Protein AF-A0A9E3AU59-F1 (afdb_monomer)

Foldseek 3Di:
DDDDDDDDPPPVVVVVVVVVVVVVVVVVVVVVVVVVVVVVVVVVCVVDPPQDPPPQPLVPPDDDVQKDFPDWDDDDQWIWTWIQHPVGIKIWIAGNSRGHTPDIDD

Structure (mmCIF, N/CA/C/O backbone):
data_AF-A0A9E3AU59-F1
#
_entry.id   AF-A0A9E3AU59-F1
#
loop_
_atom_site.group_PDB
_atom_site.id
_atom_site.type_symbol
_atom_site.label_atom_id
_atom_site.label_alt_id
_atom_site.label_comp_id
_atom_site.label_asym_id
_atom_site.label_entity_id
_atom_site.label_seq_id
_atom_site.pdbx_PDB_ins_code
_atom_site.Cartn_x
_atom_site.Cartn_y
_atom_site.Cartn_z
_atom_site.occupancy
_atom_site.B_iso_or_equiv
_atom_site.auth_seq_id
_atom_site.auth_comp_id
_atom_site.auth_asym_id
_atom_site.auth_atom_id
_atom_site.pdbx_PDB_model_num
ATOM 1 N N . MET A 1 1 ? 38.840 -7.695 -72.422 1.00 54.94 1 MET A N 1
ATOM 2 C CA . MET A 1 1 ? 39.593 -7.199 -71.252 1.00 54.94 1 MET A CA 1
ATOM 3 C C . MET A 1 1 ? 39.350 -5.701 -71.174 1.00 54.94 1 MET A C 1
ATOM 5 O O . MET A 1 1 ? 39.719 -5.024 -72.117 1.00 54.94 1 MET A O 1
ATOM 9 N N . SER A 1 2 ? 38.659 -5.133 -70.191 1.00 54.75 2 SER A N 1
ATOM 10 C CA . SER A 1 2 ? 38.480 -5.582 -68.810 1.00 54.75 2 SER A CA 1
ATOM 11 C C . SER A 1 2 ? 37.208 -4.965 -68.223 1.00 54.75 2 SER A C 1
ATOM 13 O O . SER A 1 2 ? 36.832 -3.854 -68.592 1.00 54.75 2 SER A O 1
ATOM 15 N N . ASP A 1 3 ? 36.567 -5.724 -67.341 1.00 53.88 3 ASP A N 1
ATOM 16 C CA . ASP A 1 3 ? 35.317 -5.441 -66.645 1.00 53.88 3 ASP A CA 1
ATOM 17 C C . ASP A 1 3 ? 35.226 -4.042 -66.025 1.00 53.88 3 ASP A C 1
ATOM 19 O O . ASP A 1 3 ? 36.067 -3.620 -65.231 1.00 53.88 3 ASP A O 1
ATOM 23 N N . MET A 1 4 ? 34.131 -3.354 -66.343 1.00 56.19 4 MET A N 1
ATOM 24 C CA . MET A 1 4 ? 33.667 -2.182 -65.616 1.00 56.19 4 MET A CA 1
ATOM 25 C C . MET A 1 4 ? 32.753 -2.695 -64.502 1.00 56.19 4 MET A C 1
ATOM 27 O O . MET A 1 4 ? 31.646 -3.151 -64.773 1.00 56.19 4 MET A O 1
ATOM 31 N N . SER A 1 5 ? 33.248 -2.680 -63.264 1.00 59.38 5 SER A N 1
ATOM 32 C CA . SER A 1 5 ? 32.496 -3.063 -62.066 1.00 59.38 5 SER A CA 1
ATOM 33 C C . SER A 1 5 ? 31.879 -1.807 -61.439 1.00 59.38 5 SER A C 1
ATOM 35 O O . SER A 1 5 ? 32.605 -1.021 -60.827 1.00 59.38 5 SER A O 1
ATOM 37 N N . PRO A 1 6 ? 30.572 -1.539 -61.617 1.00 61.62 6 PRO A N 1
ATOM 38 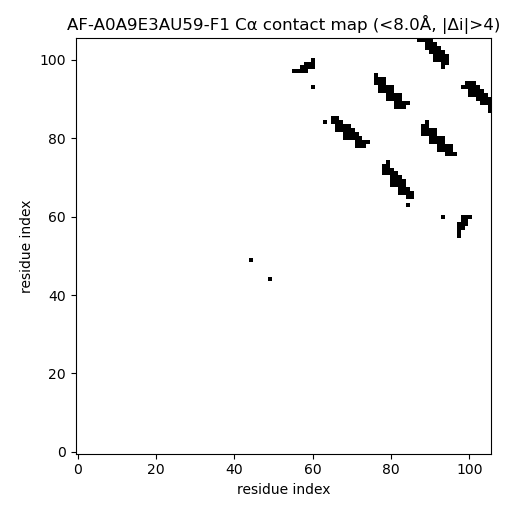C CA . PRO A 1 6 ? 29.889 -0.509 -60.859 1.00 61.62 6 PRO A CA 1
ATOM 39 C C . PRO A 1 6 ? 29.403 -1.087 -59.523 1.00 61.62 6 PRO A C 1
ATOM 41 O O . PRO A 1 6 ? 29.058 -2.260 -59.426 1.00 61.62 6 PRO A O 1
ATOM 44 N N . ALA A 1 7 ? 29.259 -0.204 -58.537 1.00 55.91 7 ALA A N 1
ATOM 45 C CA . ALA A 1 7 ? 28.531 -0.403 -57.282 1.00 55.91 7 ALA A CA 1
ATOM 46 C C . ALA A 1 7 ? 29.323 -0.983 -56.100 1.00 55.91 7 ALA A C 1
ATOM 48 O O . ALA A 1 7 ? 29.181 -2.150 -55.748 1.00 55.91 7 ALA A O 1
ATOM 49 N N . GLN A 1 8 ? 30.011 -0.101 -55.366 1.00 56.41 8 GLN A N 1
ATOM 50 C CA . GLN A 1 8 ? 30.211 -0.303 -53.922 1.00 56.41 8 GLN A CA 1
ATOM 51 C C . GLN A 1 8 ? 30.098 0.967 -53.048 1.00 56.41 8 GLN A C 1
ATOM 53 O O . GLN A 1 8 ? 29.850 0.831 -51.852 1.00 56.41 8 GLN A O 1
ATOM 58 N N . ASP A 1 9 ? 30.106 2.185 -53.607 1.00 56.12 9 ASP A N 1
ATOM 59 C CA . ASP A 1 9 ? 30.125 3.418 -52.788 1.00 56.12 9 ASP A CA 1
ATOM 60 C C . ASP A 1 9 ? 28.774 3.841 -52.169 1.00 56.12 9 ASP A C 1
ATOM 62 O O . ASP A 1 9 ? 28.739 4.504 -51.136 1.00 56.12 9 ASP A O 1
ATOM 66 N N . GLY A 1 10 ? 27.632 3.443 -52.744 1.00 57.28 10 GLY A N 1
ATOM 67 C CA . GLY A 1 10 ? 26.302 3.850 -52.246 1.00 57.28 10 GLY A CA 1
ATOM 68 C C . GLY A 1 10 ? 25.710 2.959 -51.143 1.00 57.28 10 GLY A C 1
ATOM 69 O O . GLY A 1 10 ? 24.773 3.355 -50.446 1.00 57.28 10 GLY A O 1
ATOM 70 N N . ALA A 1 11 ? 26.234 1.742 -50.974 1.00 60.25 11 ALA A N 1
ATOM 71 C CA . ALA A 1 11 ? 25.635 0.731 -50.100 1.00 60.25 11 ALA A CA 1
ATOM 72 C C . ALA A 1 11 ? 26.043 0.897 -48.628 1.00 60.25 11 ALA A C 1
ATOM 74 O O . ALA A 1 11 ? 25.234 0.650 -47.734 1.00 60.25 11 ALA A O 1
ATOM 75 N N . SER A 1 12 ? 27.276 1.326 -48.362 1.00 62.50 12 SER A 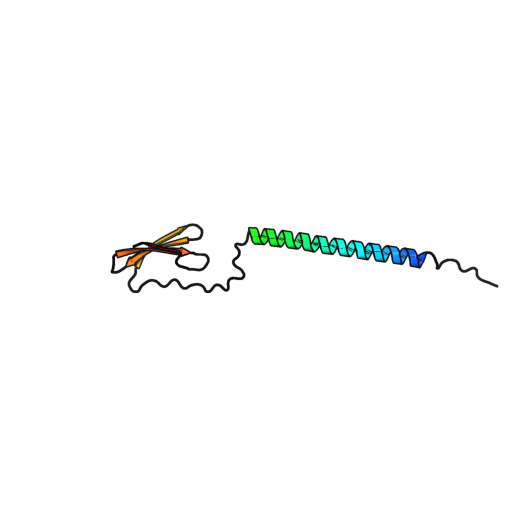N 1
ATOM 76 C CA . SER A 1 12 ? 27.815 1.529 -47.011 1.00 62.50 12 SER A CA 1
ATOM 77 C C . SER A 1 12 ? 27.181 2.743 -46.322 1.00 62.50 12 SER A C 1
ATOM 79 O O . SER A 1 12 ? 26.715 2.621 -45.189 1.00 62.50 12 SER A O 1
ATOM 81 N N . GLY A 1 13 ? 27.052 3.874 -47.025 1.00 71.38 13 GLY A N 1
ATOM 82 C CA . GLY A 1 13 ? 26.421 5.091 -46.498 1.00 71.38 13 GLY A CA 1
ATOM 83 C C . GLY A 1 13 ? 24.936 4.913 -46.159 1.00 71.38 13 GLY A C 1
ATOM 84 O O . GLY A 1 13 ? 24.491 5.310 -45.082 1.00 71.38 13 GLY A O 1
ATOM 85 N N . GLN A 1 14 ? 24.164 4.239 -47.021 1.00 75.50 14 GLN A N 1
ATOM 86 C CA . GLN A 1 14 ? 22.748 3.956 -46.745 1.00 75.50 14 GLN A CA 1
ATOM 87 C C . GLN A 1 14 ? 22.553 2.959 -45.597 1.00 75.50 14 GLN A C 1
ATOM 89 O O . GLN A 1 14 ? 21.606 3.092 -44.820 1.00 75.50 14 GLN A O 1
ATOM 94 N N . ARG A 1 15 ? 23.438 1.961 -45.468 1.00 73.75 15 ARG A N 1
ATOM 95 C CA . ARG A 1 15 ? 23.415 1.012 -44.344 1.00 73.75 15 ARG A CA 1
ATOM 96 C C . ARG A 1 15 ? 23.769 1.700 -43.030 1.00 73.75 15 ARG A C 1
ATOM 98 O O . ARG A 1 15 ? 23.107 1.435 -42.031 1.00 73.75 15 ARG 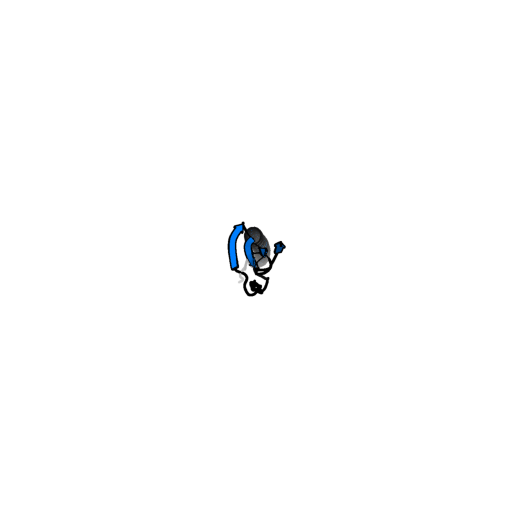A O 1
ATOM 105 N N . LEU A 1 16 ? 24.738 2.616 -43.043 1.00 81.31 16 LEU A N 1
ATOM 106 C CA . LEU A 1 16 ? 25.118 3.394 -41.866 1.00 81.31 16 LEU A CA 1
ATOM 107 C C . LEU A 1 16 ? 23.986 4.329 -41.422 1.00 81.31 16 LEU A C 1
ATOM 109 O O . LEU A 1 16 ? 23.624 4.334 -40.249 1.00 81.31 16 LEU A O 1
ATOM 113 N N . LEU A 1 17 ? 23.354 5.044 -42.359 1.00 86.31 17 LEU A N 1
ATOM 114 C CA . LEU A 1 17 ? 22.217 5.910 -42.045 1.00 86.31 17 LEU A CA 1
ATOM 115 C C . LEU A 1 17 ? 21.028 5.110 -41.491 1.00 86.31 17 LEU A C 1
ATOM 117 O O . LEU A 1 17 ? 20.437 5.496 -40.485 1.00 86.31 17 LEU A O 1
ATOM 121 N N . LYS A 1 18 ? 20.712 3.954 -42.091 1.00 85.94 18 LYS A N 1
ATOM 122 C CA . LYS A 1 18 ? 19.679 3.044 -41.569 1.00 85.94 18 LYS A CA 1
ATOM 123 C C . LYS A 1 18 ? 20.014 2.533 -40.168 1.00 85.94 18 LYS A C 1
ATOM 125 O O . LYS A 1 18 ? 19.124 2.502 -39.326 1.00 85.94 18 LYS A O 1
ATOM 130 N N . ALA A 1 19 ? 21.269 2.172 -39.899 1.00 89.31 19 ALA A N 1
ATOM 131 C CA . ALA A 1 19 ? 21.698 1.720 -38.576 1.00 89.31 19 ALA A CA 1
ATOM 132 C C . ALA A 1 19 ? 21.507 2.809 -37.509 1.00 89.31 19 ALA A C 1
ATOM 134 O O . ALA A 1 19 ? 20.990 2.525 -36.430 1.00 89.31 19 ALA A O 1
ATOM 135 N N . VAL A 1 20 ? 21.838 4.063 -37.834 1.00 92.88 20 VAL A N 1
ATOM 136 C CA . VAL A 1 20 ? 21.617 5.213 -36.942 1.00 92.88 20 VAL A CA 1
ATOM 137 C C . VAL A 1 20 ? 20.127 5.425 -36.670 1.00 92.88 20 VAL A C 1
ATOM 139 O O . VAL A 1 20 ? 19.738 5.592 -35.518 1.00 92.88 20 VAL A O 1
ATOM 142 N N . VAL A 1 21 ? 19.277 5.367 -37.700 1.00 94.00 21 VAL A N 1
ATOM 143 C CA . VAL A 1 21 ? 17.821 5.538 -37.543 1.00 94.00 21 VAL A CA 1
ATOM 144 C C . VAL A 1 21 ? 17.210 4.414 -36.708 1.00 94.00 21 VAL A C 1
ATOM 146 O O . VAL A 1 21 ? 16.378 4.682 -35.845 1.00 94.00 21 VAL A O 1
ATOM 149 N N . ILE A 1 22 ? 17.642 3.168 -36.916 1.00 94.50 22 ILE A N 1
ATOM 150 C CA . ILE A 1 22 ? 17.199 2.024 -36.109 1.00 94.50 22 ILE A CA 1
ATOM 151 C C . ILE A 1 22 ? 17.628 2.208 -34.650 1.00 94.50 22 ILE A C 1
ATOM 153 O O . ILE A 1 22 ? 16.810 2.014 -33.754 1.00 94.50 22 ILE A O 1
ATOM 157 N N . GLY A 1 23 ? 18.872 2.631 -34.404 1.00 95.06 23 GLY A N 1
ATOM 158 C CA . GLY A 1 23 ? 19.365 2.916 -33.056 1.00 95.06 23 GLY A CA 1
ATOM 159 C C . GLY A 1 23 ? 18.581 4.036 -32.366 1.00 95.06 23 GLY A C 1
ATOM 160 O O . GLY A 1 23 ? 18.153 3.878 -31.224 1.00 95.06 23 GLY A O 1
ATOM 161 N N . LEU A 1 24 ? 18.326 5.138 -33.076 1.00 95.50 24 LEU A N 1
ATOM 162 C CA . LEU A 1 24 ? 17.544 6.264 -32.564 1.00 95.50 24 LEU A CA 1
ATOM 163 C C . LEU A 1 24 ? 16.095 5.855 -32.269 1.00 95.50 24 LEU A C 1
ATOM 165 O O . LEU A 1 24 ? 15.568 6.169 -31.203 1.00 95.50 24 LEU A O 1
ATOM 169 N N . GLY A 1 25 ? 15.467 5.113 -33.183 1.00 96.19 25 GLY A N 1
ATOM 170 C CA . GLY A 1 25 ? 14.117 4.588 -33.004 1.00 96.19 25 GLY A CA 1
ATOM 171 C C . GLY A 1 25 ? 14.020 3.645 -31.807 1.00 96.19 25 GLY A C 1
ATOM 172 O O . GLY A 1 25 ? 13.118 3.792 -30.985 1.00 96.19 25 GLY A O 1
ATOM 173 N N . ALA A 1 26 ? 14.981 2.731 -31.652 1.00 96.88 26 ALA A N 1
ATOM 174 C CA . ALA A 1 26 ? 15.040 1.833 -30.504 1.00 96.88 26 ALA A CA 1
ATOM 175 C C . ALA A 1 26 ? 15.148 2.608 -29.180 1.00 96.88 26 ALA A C 1
ATOM 177 O O . ALA A 1 26 ? 14.424 2.302 -28.234 1.00 96.88 26 ALA A O 1
ATOM 178 N N . LEU A 1 27 ? 15.984 3.651 -29.123 1.00 96.12 27 LEU A N 1
ATOM 179 C CA . LEU A 1 27 ? 16.143 4.478 -27.926 1.00 96.12 27 LEU A CA 1
ATOM 180 C C . LEU A 1 27 ? 14.840 5.200 -27.543 1.00 96.12 27 LEU A C 1
ATOM 182 O O . LEU A 1 27 ? 14.479 5.240 -26.366 1.00 96.12 27 LEU A O 1
ATOM 186 N N . ILE A 1 28 ? 14.104 5.717 -28.533 1.00 96.12 28 ILE A N 1
ATOM 187 C CA . ILE A 1 28 ? 12.797 6.356 -28.319 1.00 96.12 28 ILE A CA 1
ATOM 188 C C . ILE A 1 28 ? 11.787 5.345 -27.765 1.00 96.12 28 ILE A C 1
ATOM 190 O O . ILE A 1 28 ? 11.104 5.638 -26.784 1.00 96.12 28 ILE A O 1
ATOM 194 N N . VAL A 1 29 ? 11.706 4.147 -28.352 1.00 96.81 29 VAL A N 1
A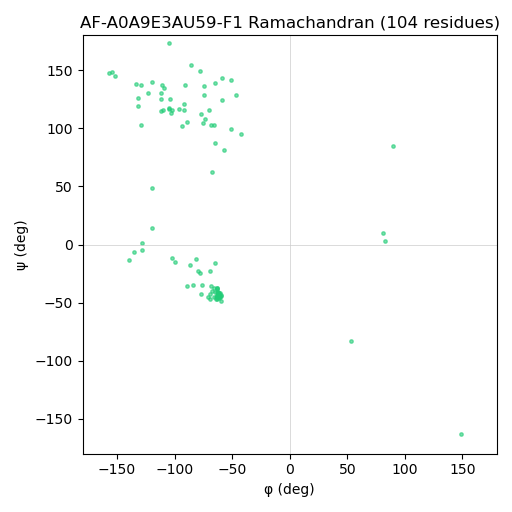TOM 195 C CA . VAL A 1 29 ? 10.785 3.095 -27.890 1.00 96.81 29 VAL A CA 1
ATOM 196 C C . VAL A 1 29 ? 11.100 2.681 -26.452 1.00 96.81 29 VAL A C 1
ATOM 198 O O . VAL A 1 29 ? 10.182 2.561 -25.642 1.00 96.81 29 VAL A O 1
ATOM 201 N N . ILE A 1 30 ? 12.381 2.527 -26.106 1.00 96.50 30 ILE A N 1
ATOM 202 C CA . ILE A 1 30 ? 12.816 2.220 -24.736 1.00 96.50 30 ILE A CA 1
ATOM 203 C C . ILE A 1 30 ? 12.373 3.327 -23.771 1.00 96.50 30 ILE A C 1
ATOM 205 O O . ILE A 1 30 ? 11.765 3.035 -22.742 1.00 96.50 30 ILE A O 1
ATOM 209 N N . ALA A 1 31 ? 12.620 4.597 -24.106 1.00 95.12 31 ALA A N 1
ATOM 210 C CA . ALA A 1 31 ? 12.219 5.725 -23.267 1.00 95.12 31 ALA A CA 1
ATOM 211 C C . ALA A 1 31 ? 10.696 5.771 -23.046 1.00 95.12 31 ALA A C 1
ATOM 213 O O . ALA A 1 31 ? 10.238 5.921 -21.912 1.00 95.12 31 ALA A O 1
ATOM 214 N N . LEU A 1 32 ? 9.903 5.574 -24.104 1.00 96.69 32 LEU A N 1
ATOM 215 C CA . LEU A 1 32 ? 8.444 5.510 -24.003 1.00 96.69 32 LEU A CA 1
ATOM 216 C C . LEU A 1 32 ? 7.975 4.327 -23.147 1.00 96.69 32 LEU A C 1
ATOM 218 O O . LEU A 1 32 ? 7.048 4.489 -22.355 1.00 96.69 32 LEU A O 1
ATOM 222 N N . ALA A 1 33 ? 8.628 3.166 -23.248 1.00 92.88 33 ALA A N 1
ATOM 223 C CA . ALA A 1 33 ? 8.324 2.010 -22.410 1.00 92.88 33 ALA A CA 1
ATOM 224 C C . ALA A 1 33 ? 8.571 2.304 -20.922 1.00 92.88 33 ALA A C 1
ATOM 226 O O . ALA A 1 33 ? 7.724 1.974 -20.093 1.00 92.88 33 ALA A O 1
ATOM 227 N N . PHE A 1 34 ? 9.668 2.988 -20.576 1.00 94.69 34 PHE A N 1
ATOM 228 C CA . PHE A 1 34 ? 9.924 3.433 -19.201 1.00 94.69 34 PHE A CA 1
ATOM 229 C C . PHE A 1 34 ? 8.865 4.412 -18.696 1.00 94.69 34 PHE A C 1
ATOM 231 O O . PHE A 1 34 ? 8.409 4.280 -17.561 1.00 94.69 34 PHE A O 1
ATOM 238 N N . VAL A 1 35 ? 8.442 5.371 -19.524 1.00 92.25 35 VAL A N 1
ATOM 239 C CA . VAL A 1 35 ? 7.385 6.325 -19.155 1.00 92.25 35 VAL A CA 1
ATOM 240 C C . VAL A 1 35 ? 6.057 5.602 -18.943 1.00 92.25 35 VAL A C 1
ATOM 242 O O . VAL A 1 35 ? 5.409 5.817 -17.921 1.00 92.25 35 VAL A O 1
ATOM 245 N N . ALA A 1 36 ? 5.670 4.708 -19.854 1.00 90.50 36 ALA A N 1
ATOM 246 C CA . ALA A 1 36 ? 4.449 3.919 -19.732 1.00 90.50 36 ALA A CA 1
ATOM 247 C C . ALA A 1 36 ? 4.481 3.021 -18.487 1.00 90.50 36 ALA A C 1
ATOM 249 O O . ALA A 1 36 ? 3.526 3.012 -17.712 1.00 90.50 36 ALA A O 1
ATOM 250 N N . PHE A 1 37 ? 5.598 2.330 -18.243 1.00 88.50 37 PHE A N 1
ATOM 251 C CA . PHE A 1 37 ? 5.786 1.502 -17.054 1.00 88.50 37 PHE A CA 1
ATOM 252 C C . PHE A 1 37 ? 5.740 2.336 -15.772 1.00 88.50 37 PHE A C 1
ATOM 254 O O . PHE A 1 37 ? 5.043 1.974 -14.830 1.00 88.50 37 PHE A O 1
ATOM 261 N N . GLY A 1 38 ? 6.412 3.489 -15.743 1.00 83.12 38 GLY A N 1
ATOM 262 C CA . GLY A 1 38 ? 6.381 4.419 -14.617 1.00 83.12 38 GLY A CA 1
ATOM 263 C C . GLY A 1 38 ? 4.986 4.989 -14.362 1.00 83.12 38 GLY A C 1
ATOM 264 O O . GLY A 1 38 ? 4.579 5.122 -13.211 1.00 83.12 38 GLY A O 1
ATOM 265 N N . MET A 1 39 ? 4.220 5.275 -15.415 1.00 80.88 39 MET A N 1
ATOM 266 C CA . MET A 1 39 ? 2.849 5.770 -15.310 1.00 80.88 39 MET A CA 1
ATOM 267 C C . MET A 1 39 ? 1.914 4.680 -14.786 1.00 80.88 39 MET A C 1
ATOM 269 O O . MET A 1 39 ? 1.195 4.925 -13.822 1.00 80.88 39 MET A O 1
ATOM 273 N N . VAL A 1 40 ? 1.988 3.459 -15.323 1.00 79.31 40 VAL A N 1
ATOM 274 C CA . VAL A 1 40 ? 1.232 2.305 -14.813 1.00 79.31 40 VAL A CA 1
ATOM 275 C C . VAL A 1 40 ? 1.616 1.996 -13.365 1.00 79.31 40 VAL A C 1
ATOM 277 O O . VAL A 1 40 ? 0.728 1.849 -12.534 1.00 79.31 40 VAL A O 1
ATOM 280 N N . ALA A 1 41 ? 2.904 1.981 -13.019 1.00 76.25 41 ALA A N 1
ATOM 281 C CA . ALA A 1 41 ? 3.370 1.769 -11.649 1.00 76.25 41 ALA A CA 1
ATOM 282 C C . ALA A 1 41 ? 2.907 2.885 -10.696 1.00 76.25 41 ALA A C 1
ATOM 284 O O . ALA A 1 41 ? 2.539 2.615 -9.553 1.00 76.25 41 ALA A O 1
ATOM 285 N N . LYS A 1 42 ? 2.872 4.142 -11.156 1.00 68.88 42 LYS A N 1
ATOM 286 C CA . LYS A 1 42 ? 2.362 5.281 -10.380 1.00 68.88 42 LYS A CA 1
ATOM 287 C C . LYS A 1 42 ? 0.850 5.193 -10.181 1.00 68.88 42 LYS A C 1
ATOM 289 O O . LYS A 1 42 ? 0.389 5.392 -9.065 1.00 68.88 42 LYS A O 1
ATOM 294 N N . PHE A 1 43 ? 0.087 4.833 -11.213 1.00 66.00 43 PHE A N 1
ATOM 295 C CA . PHE A 1 43 ? -1.356 4.600 -11.098 1.00 66.00 43 PHE A CA 1
ATOM 296 C C . PHE A 1 43 ? -1.676 3.387 -10.219 1.00 66.00 43 PHE A C 1
ATOM 298 O O . PHE A 1 43 ? -2.593 3.450 -9.405 1.00 66.00 43 PHE A O 1
ATOM 305 N N . GLN A 1 44 ? -0.879 2.322 -10.298 1.00 63.25 44 GLN A N 1
ATOM 306 C CA . GLN A 1 44 ? -0.974 1.196 -9.375 1.00 63.25 44 GLN A CA 1
ATOM 307 C C . GLN A 1 44 ? -0.659 1.626 -7.940 1.00 63.25 44 GLN A C 1
ATOM 309 O O . GLN A 1 44 ? -1.396 1.233 -7.053 1.00 63.25 44 GLN A O 1
ATOM 314 N N . ARG A 1 45 ? 0.343 2.481 -7.692 1.00 55.34 45 ARG A N 1
ATOM 315 C CA . ARG A 1 45 ? 0.634 3.046 -6.357 1.00 55.34 45 ARG A CA 1
ATOM 316 C C . ARG A 1 45 ? -0.410 4.040 -5.840 1.00 55.34 45 ARG A C 1
ATOM 318 O O . ARG A 1 45 ? -0.482 4.237 -4.639 1.00 55.34 45 ARG A O 1
ATOM 325 N N . LEU A 1 46 ? -1.204 4.672 -6.706 1.00 56.94 46 LEU A N 1
ATOM 326 C CA . LEU A 1 46 ? -2.344 5.492 -6.270 1.00 56.94 46 LEU A CA 1
ATOM 327 C C . LEU A 1 46 ? -3.571 4.637 -5.903 1.00 56.94 46 LEU A C 1
ATOM 329 O O . LEU A 1 46 ? -4.419 5.102 -5.151 1.00 56.94 46 LEU A O 1
ATOM 333 N N . GLY A 1 47 ? -3.670 3.408 -6.425 1.00 52.81 47 GLY A N 1
ATOM 334 C CA . GLY A 1 47 ? -4.739 2.448 -6.105 1.00 52.81 47 GLY A CA 1
ATOM 335 C C . GLY A 1 47 ? -4.342 1.336 -5.126 1.00 52.81 47 GLY A C 1
ATOM 336 O O . GLY A 1 47 ? -5.207 0.617 -4.634 1.00 52.81 47 GLY A O 1
ATOM 337 N N . ARG A 1 48 ? -3.047 1.173 -4.840 1.00 48.88 48 ARG A N 1
ATOM 338 C CA . ARG A 1 48 ? -2.523 0.326 -3.767 1.00 48.88 48 ARG A CA 1
ATOM 339 C C . ARG A 1 48 ? -2.139 1.257 -2.619 1.00 48.88 48 ARG A C 1
ATOM 341 O O . ARG A 1 48 ? -1.216 2.046 -2.822 1.00 48.88 48 ARG A O 1
ATOM 348 N N . PRO A 1 49 ? -2.777 1.182 -1.435 1.00 50.94 49 PRO A N 1
ATOM 349 C CA . PRO A 1 49 ? -2.168 1.772 -0.249 1.00 50.94 49 PRO A CA 1
ATOM 350 C C . PRO A 1 49 ? -0.734 1.238 -0.154 1.00 50.94 49 PRO A C 1
ATOM 352 O O . PRO A 1 49 ? -0.465 0.099 -0.549 1.00 50.94 49 PRO A O 1
ATOM 355 N N . ALA A 1 50 ? 0.199 2.094 0.257 1.00 52.88 50 ALA A N 1
ATOM 356 C CA . ALA A 1 50 ? 1.634 1.829 0.309 1.00 52.88 50 ALA A CA 1
ATOM 357 C C . ALA A 1 50 ? 1.988 0.764 1.371 1.00 52.88 50 ALA A C 1
ATOM 359 O O . ALA A 1 50 ? 2.709 1.032 2.320 1.00 52.88 50 ALA A O 1
ATOM 360 N N . ALA A 1 51 ? 1.477 -0.452 1.204 1.00 51.44 51 ALA A N 1
ATOM 361 C CA . ALA A 1 51 ? 1.550 -1.561 2.145 1.00 51.44 51 ALA A CA 1
ATOM 362 C C . ALA A 1 51 ? 2.271 -2.760 1.509 1.00 51.44 51 ALA A C 1
ATOM 364 O O . ALA A 1 51 ? 1.760 -3.876 1.505 1.00 51.44 51 ALA A O 1
ATOM 365 N N . ALA A 1 52 ? 3.435 -2.526 0.894 1.00 50.28 52 ALA A N 1
ATOM 366 C CA . ALA A 1 52 ? 4.244 -3.611 0.326 1.00 50.28 52 ALA A CA 1
ATOM 367 C C . ALA A 1 52 ? 5.715 -3.633 0.771 1.00 50.28 52 ALA A C 1
ATOM 369 O O . ALA A 1 52 ? 6.392 -4.599 0.453 1.00 50.28 52 ALA A O 1
ATOM 370 N N . ASP A 1 53 ? 6.188 -2.648 1.545 1.00 45.53 53 ASP A N 1
ATOM 371 C CA . ASP A 1 53 ? 7.553 -2.659 2.111 1.00 45.53 53 ASP A CA 1
ATOM 372 C C . ASP A 1 53 ? 7.596 -2.419 3.629 1.00 45.53 53 ASP A C 1
ATOM 374 O O . ASP A 1 53 ? 8.666 -2.440 4.239 1.00 45.53 53 ASP A O 1
ATOM 378 N N . ALA A 1 54 ? 6.443 -2.256 4.284 1.00 45.66 54 ALA A N 1
ATOM 379 C CA . ALA A 1 54 ? 6.389 -2.517 5.710 1.00 45.66 54 ALA A CA 1
ATOM 380 C C . ALA A 1 54 ? 6.395 -4.035 5.842 1.00 45.66 54 ALA A C 1
ATOM 382 O O . ALA A 1 54 ? 5.400 -4.699 5.566 1.00 45.66 54 ALA A O 1
ATOM 383 N N . GLN A 1 55 ? 7.537 -4.587 6.232 1.00 44.53 55 GLN A N 1
ATOM 384 C CA . GLN A 1 55 ? 7.574 -5.804 7.019 1.00 44.53 55 GLN A CA 1
ATOM 385 C C . GLN A 1 55 ? 6.480 -5.657 8.079 1.00 44.53 55 GLN A C 1
ATOM 387 O O . GLN A 1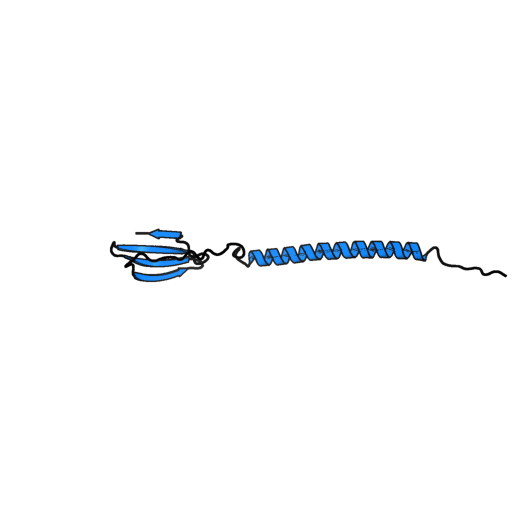 55 ? 6.688 -4.951 9.063 1.00 44.53 55 GLN A O 1
ATOM 392 N N . SER A 1 56 ? 5.283 -6.194 7.821 1.00 46.41 56 SER A N 1
ATOM 393 C CA . SER A 1 56 ? 4.174 -6.153 8.757 1.00 46.41 56 SER A CA 1
ATOM 394 C C . SER A 1 56 ? 4.621 -6.989 9.942 1.00 46.41 56 SER A C 1
ATOM 396 O O . SER A 1 56 ? 4.377 -8.193 10.020 1.00 46.41 56 SER A O 1
ATOM 398 N N . SER A 1 57 ? 5.306 -6.345 10.881 1.00 49.38 57 SER A N 1
ATOM 399 C CA . SER A 1 57 ? 5.180 -6.657 12.284 1.00 49.38 57 SER A CA 1
ATOM 400 C C . SER A 1 57 ? 3.700 -6.484 12.575 1.00 49.38 57 SER A C 1
ATOM 402 O O . SER A 1 57 ? 3.282 -5.407 12.981 1.00 49.38 57 SER A O 1
ATOM 404 N N . SER A 1 58 ? 2.904 -7.506 12.246 1.00 51.31 58 SER A N 1
ATOM 405 C CA . SER A 1 58 ? 1.513 -7.620 12.649 1.00 51.31 58 SER A CA 1
ATOM 406 C C . SER A 1 58 ? 1.545 -7.396 14.147 1.00 51.31 58 SER A C 1
ATOM 408 O O . SER A 1 58 ? 1.991 -8.273 14.894 1.00 51.31 58 SER A O 1
ATOM 410 N N . GLN A 1 59 ? 1.226 -6.180 14.581 1.00 57.78 59 GLN A N 1
ATOM 411 C CA . GLN A 1 59 ? 1.357 -5.842 15.977 1.00 57.78 59 GLN A CA 1
ATOM 412 C C . GLN A 1 59 ? 0.193 -6.574 16.628 1.00 57.78 59 GLN A C 1
ATOM 414 O O . GLN A 1 59 ? -0.971 -6.292 16.359 1.00 57.78 59 GLN A O 1
ATOM 419 N N . VAL A 1 60 ? 0.501 -7.642 17.366 1.00 65.31 60 VAL A N 1
ATOM 420 C CA . VAL A 1 60 ? -0.534 -8.470 17.980 1.00 65.31 60 VAL A CA 1
ATOM 421 C C . VAL A 1 60 ? -1.181 -7.625 19.064 1.00 65.31 60 VAL A C 1
ATOM 423 O O . VAL A 1 60 ? -0.614 -7.434 20.140 1.00 65.31 60 VAL A O 1
ATOM 426 N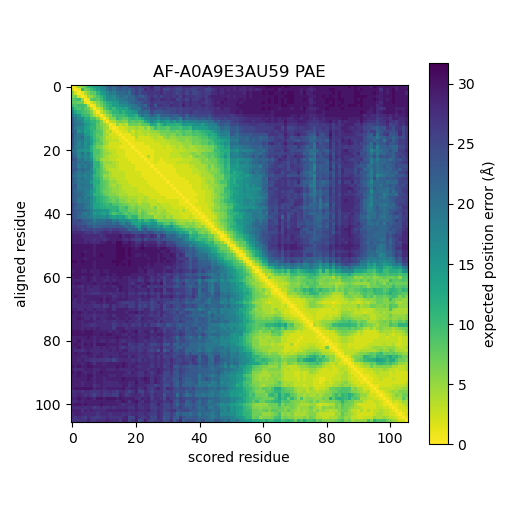 N . PHE A 1 61 ? -2.365 -7.098 18.767 1.00 69.44 61 PHE A N 1
ATOM 427 C CA . PHE A 1 61 ? -3.174 -6.401 19.747 1.00 69.44 61 PHE A CA 1
ATOM 428 C C . PHE A 1 61 ? -3.621 -7.397 20.827 1.00 69.44 61 PHE A C 1
ATOM 430 O O . PHE A 1 61 ? -4.502 -8.233 20.616 1.00 69.44 61 PHE A O 1
ATOM 437 N N . SER A 1 62 ? -2.966 -7.349 21.988 1.00 73.00 62 SER A N 1
ATOM 438 C CA . SER A 1 62 ? -3.272 -8.213 23.125 1.00 73.00 62 SER A CA 1
ATOM 439 C C . SER A 1 62 ? -4.285 -7.547 24.051 1.00 73.00 62 SER A C 1
ATOM 441 O O . SER A 1 62 ? -4.014 -6.493 24.629 1.00 73.00 62 SER A O 1
ATOM 443 N N . LEU A 1 63 ? -5.424 -8.205 24.246 1.00 73.25 63 LEU A N 1
ATOM 444 C CA . LEU A 1 63 ? -6.443 -7.778 25.199 1.00 73.25 63 LEU A CA 1
ATOM 445 C C . LEU A 1 63 ? -5.906 -7.855 26.642 1.00 73.25 63 LEU A C 1
ATOM 447 O O . LEU A 1 63 ? -5.245 -8.840 26.997 1.00 73.25 63 LEU A O 1
ATOM 451 N N . PRO A 1 64 ? -6.207 -6.865 27.503 1.00 71.62 64 PRO A N 1
ATOM 452 C CA . PRO A 1 64 ? -5.849 -6.940 28.912 1.00 71.62 64 PRO A CA 1
ATOM 453 C C . PRO A 1 64 ? -6.489 -8.169 29.577 1.00 71.62 64 PRO A C 1
ATOM 455 O O . PRO A 1 64 ? -7.621 -8.550 29.270 1.00 71.62 64 PRO A O 1
ATOM 458 N N . LYS A 1 65 ? -5.772 -8.810 30.510 1.00 72.06 65 LYS A N 1
ATOM 459 C CA . LYS A 1 65 ? -6.269 -10.013 31.201 1.00 72.06 65 LYS A CA 1
ATOM 460 C C . LYS A 1 65 ? -7.584 -9.704 31.923 1.00 72.06 65 LYS A C 1
ATOM 462 O O . LYS A 1 65 ? -7.642 -8.795 32.745 1.00 72.06 65 LYS A O 1
ATOM 467 N N . GLY A 1 66 ? -8.625 -10.478 31.622 1.00 75.25 66 GLY A N 1
ATOM 468 C CA . GLY A 1 66 ? -9.963 -10.288 32.190 1.00 75.25 66 GLY A CA 1
ATOM 469 C C . GLY A 1 66 ? -10.816 -9.225 31.490 1.00 75.25 66 GLY A C 1
ATOM 470 O O . GLY A 1 66 ? -11.939 -8.990 31.928 1.00 75.25 66 GLY A O 1
ATOM 471 N N . ALA A 1 67 ? -10.331 -8.607 30.408 1.00 79.94 67 ALA A N 1
ATOM 472 C CA . ALA A 1 67 ? -11.155 -7.756 29.561 1.00 79.94 67 ALA A CA 1
ATOM 473 C C . ALA A 1 67 ? -12.096 -8.607 28.697 1.00 79.94 67 ALA A C 1
ATOM 475 O O . ALA A 1 67 ? -11.692 -9.612 28.109 1.00 79.94 67 ALA A O 1
ATOM 476 N N . ARG A 1 68 ? -13.359 -8.189 28.602 1.00 82.12 68 ARG A N 1
ATOM 477 C CA . ARG A 1 68 ? -14.346 -8.772 27.688 1.00 82.12 68 ARG A CA 1
ATOM 478 C C . ARG A 1 68 ? -14.697 -7.751 26.616 1.00 82.12 68 ARG A C 1
ATOM 480 O O . ARG A 1 68 ? -15.056 -6.626 26.948 1.00 82.12 68 ARG A O 1
ATOM 487 N N . ILE A 1 69 ? -14.652 -8.159 25.352 1.00 85.56 69 ILE A N 1
ATOM 488 C CA . ILE A 1 69 ? -15.188 -7.354 24.251 1.00 85.56 69 ILE A CA 1
ATOM 489 C C . ILE A 1 69 ? -16.714 -7.362 24.380 1.00 85.56 69 ILE A C 1
ATOM 491 O O . ILE A 1 69 ? -17.345 -8.418 24.336 1.00 85.56 69 ILE A O 1
ATOM 495 N N . VAL A 1 70 ? -17.289 -6.189 24.617 1.00 88.44 70 VAL A N 1
ATOM 496 C CA . VAL A 1 70 ? -18.736 -5.955 24.700 1.00 88.44 70 VAL A CA 1
ATOM 497 C C . VAL A 1 70 ? -19.285 -5.620 23.321 1.00 88.44 70 VAL A C 1
ATOM 499 O O . VAL A 1 70 ? -20.392 -6.024 22.983 1.00 88.44 70 VAL A O 1
ATOM 502 N N . GLU A 1 71 ? -18.500 -4.906 22.519 1.00 84.00 71 GLU A N 1
ATOM 503 C CA . GLU A 1 71 ? -18.892 -4.486 21.183 1.00 84.00 71 GLU A CA 1
ATOM 504 C C . GLU A 1 71 ? -17.666 -4.334 20.290 1.00 84.00 71 GLU A C 1
ATOM 506 O O . GLU A 1 71 ? -16.597 -3.918 20.740 1.00 84.00 71 GLU A O 1
ATOM 511 N N . MET A 1 72 ? -17.835 -4.676 19.019 1.00 87.00 72 MET A N 1
ATOM 512 C CA . MET A 1 72 ? -16.818 -4.529 17.992 1.00 87.00 72 MET A CA 1
ATOM 513 C C . MET A 1 72 ? -17.467 -3.862 16.788 1.00 87.00 72 MET A C 1
ATOM 515 O O . MET A 1 72 ? -18.400 -4.409 16.202 1.00 87.00 72 MET A O 1
ATOM 519 N N . GLN A 1 73 ? -16.969 -2.687 16.423 1.00 85.56 73 GLN A N 1
ATOM 520 C CA . GLN A 1 73 ? -17.401 -1.965 15.234 1.00 85.56 73 GLN A CA 1
ATOM 521 C C . GLN A 1 73 ? -16.213 -1.781 14.298 1.00 85.56 73 GLN A C 1
ATOM 523 O O . GLN A 1 73 ? -15.099 -1.508 14.734 1.00 85.56 73 GLN A O 1
ATOM 528 N N . THR A 1 74 ? -16.444 -1.942 13.000 1.00 82.56 74 THR A N 1
ATOM 529 C CA . THR A 1 74 ? -15.416 -1.729 11.975 1.00 82.56 74 THR A CA 1
ATOM 530 C C . THR A 1 74 ? -15.795 -0.503 11.156 1.00 82.56 74 THR A C 1
ATOM 532 O O . THR A 1 74 ? -16.902 -0.440 10.625 1.00 82.56 74 THR A O 1
ATOM 535 N N . ALA A 1 75 ? -14.892 0.470 11.066 1.00 78.56 75 ALA A N 1
ATOM 536 C CA . ALA A 1 75 ? -15.084 1.715 10.334 1.00 78.56 75 ALA A CA 1
ATOM 537 C C . ALA A 1 75 ? -13.895 1.955 9.397 1.00 78.56 75 ALA A C 1
ATOM 539 O O . ALA A 1 75 ? -12.831 2.383 9.837 1.00 78.56 75 ALA A O 1
ATOM 540 N N . SER A 1 76 ? -14.093 1.690 8.102 1.00 80.38 76 SER A N 1
ATOM 541 C CA . SER A 1 76 ? -13.115 1.853 7.012 1.00 80.38 76 SER A CA 1
ATOM 542 C C . SER A 1 76 ? -11.764 1.158 7.250 1.00 80.38 76 SER A C 1
ATOM 544 O O . SER A 1 76 ? -11.582 0.046 6.769 1.00 80.38 76 SER A O 1
ATOM 546 N N . SER A 1 77 ? -10.844 1.797 7.981 1.00 81.75 77 SER A N 1
ATOM 547 C CA . SER A 1 77 ? -9.502 1.298 8.326 1.00 81.75 77 SER A CA 1
ATOM 548 C C . SER A 1 77 ? -9.271 1.175 9.842 1.00 81.75 77 SER A C 1
ATOM 550 O O . SER A 1 77 ? -8.138 1.075 10.306 1.00 81.75 77 SER A O 1
ATOM 552 N N . ARG A 1 78 ? -10.337 1.237 10.646 1.00 83.62 78 ARG A N 1
ATOM 553 C CA . ARG A 1 78 ? -10.263 1.196 12.110 1.00 83.62 78 ARG A CA 1
ATOM 554 C C . ARG A 1 78 ? -11.211 0.157 12.683 1.00 83.62 78 ARG A C 1
ATOM 556 O O . ARG A 1 78 ? -12.378 0.074 12.301 1.00 83.62 78 ARG A O 1
ATOM 563 N N . LEU A 1 79 ? -10.712 -0.584 13.657 1.00 84.69 79 LEU A N 1
ATOM 564 C CA . LEU A 1 79 ? -11.457 -1.503 14.494 1.00 84.69 79 LEU A CA 1
ATOM 565 C C . LEU A 1 79 ? -11.669 -0.848 15.857 1.00 84.69 79 LEU A C 1
ATOM 567 O O . LEU A 1 79 ? -10.725 -0.613 16.604 1.00 84.69 79 LEU A O 1
ATOM 571 N N . ILE A 1 80 ? -12.915 -0.533 16.178 1.00 86.31 80 ILE A N 1
ATOM 572 C CA . ILE A 1 80 ? -13.304 0.053 17.456 1.00 86.31 80 ILE A CA 1
ATOM 573 C C . ILE A 1 80 ? -13.778 -1.087 18.354 1.00 86.31 80 ILE A C 1
ATOM 575 O O . ILE A 1 80 ? -14.764 -1.764 18.057 1.00 86.31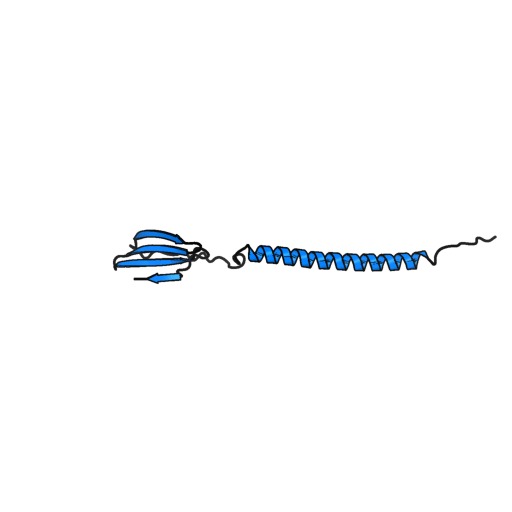 80 ILE A O 1
ATOM 579 N N . LEU A 1 81 ? -13.068 -1.298 19.453 1.00 86.56 81 LEU A N 1
ATOM 580 C CA . LEU A 1 81 ? -13.323 -2.328 20.446 1.00 86.56 81 LEU A CA 1
ATOM 581 C C . LEU A 1 81 ? -13.817 -1.669 21.726 1.00 86.56 81 LEU A C 1
ATOM 583 O O . LEU A 1 81 ? -13.084 -0.938 22.386 1.00 86.56 81 LEU A O 1
ATOM 587 N N . ARG A 1 82 ? -15.057 -1.963 22.108 1.00 85.00 82 ARG A N 1
ATOM 588 C CA . ARG A 1 82 ? -15.592 -1.593 23.418 1.00 85.00 82 ARG A CA 1
ATOM 589 C C . ARG A 1 82 ? -15.353 -2.743 24.380 1.00 85.00 82 ARG A C 1
ATOM 591 O O . ARG A 1 82 ? -15.869 -3.846 24.197 1.00 85.00 82 ARG A O 1
ATOM 598 N N . LEU A 1 83 ? -14.544 -2.493 25.392 1.00 87.00 83 LEU A N 1
ATOM 599 C CA . LEU A 1 83 ? -14.036 -3.450 26.358 1.00 87.00 83 LEU A CA 1
ATOM 600 C C . LEU A 1 83 ? -14.664 -3.174 27.719 1.00 87.00 83 LEU A C 1
ATOM 602 O O . LEU A 1 83 ? -14.745 -2.038 28.168 1.00 87.00 83 LEU A O 1
ATOM 606 N N . ARG A 1 84 ? -15.065 -4.225 28.426 1.00 82.31 84 ARG A N 1
ATOM 607 C CA . ARG A 1 84 ? -15.359 -4.158 29.858 1.00 82.31 84 ARG A CA 1
ATOM 608 C C . ARG A 1 84 ? -14.206 -4.802 30.605 1.00 82.31 84 ARG A C 1
ATOM 610 O O . ARG A 1 84 ? -13.945 -5.993 30.431 1.00 82.31 84 ARG A O 1
ATOM 617 N N . THR A 1 85 ? -13.521 -4.012 31.418 1.00 82.31 85 THR A N 1
ATOM 618 C CA . THR A 1 85 ? -12.431 -4.448 32.296 1.00 82.31 85 THR A CA 1
ATOM 619 C C . THR A 1 85 ? -12.917 -4.499 33.749 1.00 82.31 85 THR A C 1
ATOM 621 O O . THR A 1 85 ? -14.028 -4.072 34.061 1.00 82.31 85 THR A O 1
ATOM 624 N N . ALA A 1 86 ? -12.085 -5.000 34.667 1.00 75.81 86 ALA A N 1
ATOM 625 C CA . ALA A 1 86 ? -12.386 -4.967 36.103 1.00 75.81 86 ALA A CA 1
ATOM 626 C C . ALA A 1 86 ? -12.459 -3.536 36.681 1.00 75.81 86 ALA A C 1
ATOM 628 O O . ALA A 1 86 ? -12.962 -3.349 37.783 1.00 75.81 86 ALA A O 1
ATOM 629 N N . GLN A 1 87 ? -11.939 -2.543 35.952 1.00 74.69 87 GLN A N 1
ATOM 630 C CA . GLN A 1 87 ? -11.839 -1.144 36.379 1.00 74.69 87 GLN A CA 1
ATOM 631 C C . GLN A 1 87 ? -12.951 -0.264 35.789 1.00 74.69 87 GLN A C 1
ATOM 633 O O . GLN A 1 87 ? -13.158 0.842 36.275 1.00 74.69 87 GLN A O 1
ATOM 638 N N . GLY A 1 88 ? -13.669 -0.743 34.767 1.00 80.19 88 GLY A N 1
ATOM 639 C CA . GLY A 1 88 ? -14.690 0.032 34.065 1.00 80.19 88 GLY A CA 1
ATOM 640 C C . GLY A 1 88 ? -14.821 -0.348 32.591 1.00 80.19 88 GLY A C 1
ATOM 641 O O . GLY A 1 88 ? -14.372 -1.412 32.157 1.00 80.19 88 GLY A O 1
ATOM 642 N N . GLU A 1 89 ? -15.464 0.526 31.826 1.00 84.81 89 GLU A N 1
ATOM 643 C CA . GLU A 1 89 ? -15.590 0.410 30.374 1.00 84.81 89 GLU A CA 1
ATOM 644 C C . GLU A 1 89 ? -14.427 1.147 29.695 1.00 84.81 89 GLU A C 1
ATOM 646 O O . GLU A 1 89 ? -14.036 2.218 30.137 1.00 84.81 89 GLU A O 1
ATOM 651 N N . GLU A 1 90 ? -13.839 0.553 28.661 1.00 83.44 90 GLU A N 1
ATOM 652 C CA . GLU A 1 90 ? -12.694 1.091 27.922 1.00 83.44 90 GLU A CA 1
ATOM 653 C C . GLU A 1 90 ? -12.982 0.965 26.421 1.00 83.44 90 GLU A C 1
ATOM 655 O O . GLU A 1 90 ? -13.526 -0.043 25.975 1.00 83.44 90 GLU A O 1
ATOM 660 N N . ILE A 1 91 ? -12.652 1.983 25.630 1.00 84.25 91 ILE A N 1
ATOM 661 C CA . ILE A 1 91 ? -12.763 1.939 24.170 1.00 84.25 91 ILE A CA 1
ATOM 662 C C . ILE A 1 91 ? -11.355 1.964 23.595 1.00 84.25 91 ILE A C 1
ATOM 664 O O . ILE A 1 91 ? -10.653 2.969 23.711 1.00 84.25 91 ILE A O 1
ATOM 668 N N . ASP A 1 92 ? -10.979 0.869 22.946 1.00 84.19 92 ASP A N 1
ATOM 669 C CA . ASP A 1 92 ? -9.722 0.730 22.227 1.00 84.19 92 ASP A CA 1
ATOM 670 C C . ASP A 1 92 ? -9.987 0.839 20.724 1.00 84.19 92 ASP A C 1
ATOM 672 O O . ASP A 1 92 ? -10.814 0.124 20.162 1.00 84.19 92 ASP A O 1
ATOM 676 N N . VAL A 1 93 ? -9.289 1.750 20.057 1.00 83.31 93 VAL A N 1
ATOM 677 C CA . VAL A 1 93 ? -9.330 1.910 18.603 1.00 83.31 93 VAL A CA 1
ATOM 678 C C . VAL A 1 93 ? -8.046 1.334 18.045 1.00 83.31 93 VAL A C 1
ATOM 680 O O . VAL A 1 93 ? -6.966 1.830 18.350 1.00 83.31 93 VAL A O 1
ATOM 683 N N . VAL A 1 94 ? -8.167 0.299 17.230 1.00 84.69 94 VAL A N 1
ATOM 684 C CA . VAL A 1 94 ? -7.058 -0.404 16.592 1.00 84.69 94 VAL A CA 1
ATOM 685 C C . VAL A 1 94 ? -7.072 -0.078 15.104 1.00 84.69 94 VAL A C 1
ATOM 687 O O . VAL A 1 94 ? -8.133 -0.076 14.481 1.00 84.69 94 VAL A O 1
ATO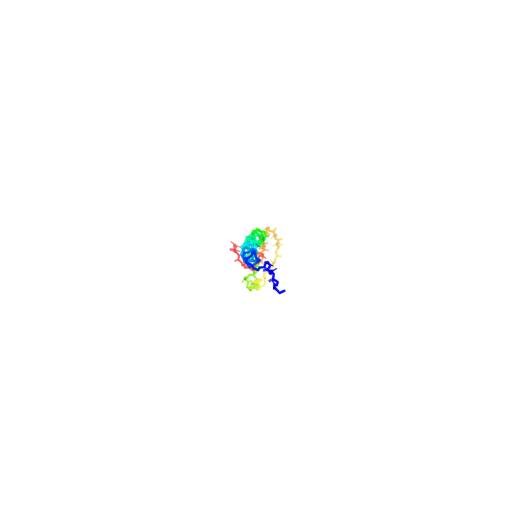M 690 N N . ASP A 1 95 ? -5.919 0.226 14.526 1.00 81.88 95 ASP A N 1
ATOM 691 C CA . ASP A 1 95 ? -5.787 0.371 13.082 1.00 81.88 95 ASP A CA 1
ATOM 692 C C . ASP A 1 95 ? -5.806 -1.019 12.435 1.00 81.88 95 ASP A C 1
ATOM 694 O O . ASP A 1 95 ? -5.112 -1.938 12.872 1.00 81.88 95 ASP A O 1
ATOM 698 N N . THR A 1 96 ? -6.652 -1.213 11.427 1.00 80.75 96 THR A N 1
ATOM 699 C CA . THR A 1 96 ? -6.778 -2.517 10.760 1.00 80.75 96 THR A CA 1
ATOM 700 C C . THR A 1 96 ? -5.690 -2.767 9.722 1.00 80.75 96 THR A C 1
ATOM 702 O O . THR A 1 96 ? -5.581 -3.894 9.243 1.00 80.75 96 THR A O 1
ATOM 705 N N . GLU A 1 97 ? -4.917 -1.746 9.344 1.00 74.06 97 GLU A N 1
ATOM 706 C CA . GLU A 1 97 ? -3.843 -1.877 8.358 1.00 74.06 97 GLU A CA 1
ATOM 707 C C . GLU A 1 97 ? -2.598 -2.556 8.949 1.00 74.06 97 GLU A C 1
ATOM 709 O O . GLU A 1 97 ? -1.950 -3.345 8.261 1.00 74.06 97 GLU A O 1
ATOM 714 N N . ASP A 1 98 ? -2.281 -2.323 10.225 1.00 69.44 98 ASP A N 1
ATOM 715 C CA . ASP A 1 98 ? -1.078 -2.859 10.888 1.00 69.44 98 ASP A CA 1
ATOM 716 C C . ASP A 1 98 ? -1.321 -3.448 12.300 1.00 69.44 98 ASP A C 1
ATOM 718 O O . ASP A 1 98 ? -0.426 -4.083 12.873 1.00 69.44 98 ASP A O 1
ATOM 722 N N . GLY A 1 99 ? -2.535 -3.308 12.845 1.00 73.38 99 GLY A N 1
ATOM 723 C CA . GLY A 1 99 ? -2.927 -3.831 14.154 1.00 73.38 99 GLY A CA 1
ATOM 724 C C . GLY A 1 99 ? -2.496 -2.973 15.347 1.00 73.38 99 GLY A C 1
ATOM 725 O O . GLY A 1 99 ? -2.610 -3.439 16.485 1.00 73.38 99 GLY A O 1
ATOM 726 N N . HIS A 1 100 ? -1.995 -1.748 15.139 1.00 80.88 100 HIS A N 1
ATOM 727 C CA . HIS A 1 100 ? -1.567 -0.894 16.251 1.00 80.88 100 HIS A CA 1
ATOM 728 C C . HIS A 1 100 ? -2.752 -0.228 16.966 1.00 80.88 100 HIS A C 1
ATOM 730 O O . HIS A 1 100 ? -3.783 0.086 16.374 1.00 80.88 100 HIS A O 1
ATOM 736 N N . LEU A 1 101 ? -2.608 0.022 18.270 1.00 80.06 101 LEU A N 1
ATOM 737 C CA . LEU A 1 101 ? -3.596 0.772 19.046 1.00 80.06 101 LEU A CA 1
ATOM 738 C C . LEU A 1 101 ? -3.450 2.273 18.746 1.00 80.06 101 LEU A C 1
ATOM 740 O O . LEU A 1 101 ? -2.463 2.895 19.133 1.00 80.06 101 LEU A O 1
ATOM 744 N N . VAL A 1 102 ? -4.451 2.847 18.089 1.00 82.75 102 VAL A N 1
ATOM 745 C CA . VAL A 1 102 ? -4.541 4.268 17.728 1.00 82.75 102 VAL A CA 1
ATOM 746 C C . VAL A 1 102 ? -4.940 5.113 18.933 1.00 82.75 102 VAL A C 1
ATOM 748 O O . VAL A 1 102 ? -4.420 6.208 19.138 1.00 82.75 102 VAL A O 1
ATOM 751 N N . ALA A 1 103 ? -5.904 4.630 19.717 1.00 77.00 103 ALA A N 1
ATOM 752 C CA . ALA A 1 103 ? -6.450 5.378 20.840 1.00 77.00 103 ALA A CA 1
ATOM 753 C C . ALA A 1 103 ? -7.037 4.453 21.904 1.00 77.00 103 ALA A C 1
ATOM 755 O O . ALA A 1 103 ? -7.591 3.406 21.583 1.00 77.00 103 ALA A O 1
ATOM 756 N N . ARG A 1 104 ? -6.958 4.898 23.159 1.00 83.12 104 ARG A N 1
ATOM 757 C CA . ARG A 1 104 ? -7.572 4.261 24.323 1.00 83.12 104 ARG A CA 1
ATOM 758 C C . ARG A 1 104 ? -8.310 5.305 25.140 1.00 83.12 104 ARG A C 1
ATOM 760 O O . ARG A 1 104 ? -7.714 6.309 25.526 1.00 83.12 104 ARG A O 1
ATOM 767 N N . ILE A 1 105 ? -9.586 5.059 25.402 1.00 83.69 105 ILE A N 1
ATOM 768 C CA . ILE A 1 105 ? -10.471 5.959 26.148 1.00 83.69 105 ILE A CA 1
ATOM 769 C C . ILE A 1 105 ? -11.031 5.187 27.346 1.00 83.69 105 ILE A C 1
ATOM 771 O O . ILE A 1 105 ? -11.505 4.068 27.166 1.00 83.69 105 ILE A O 1
ATOM 775 N N . ARG A 1 106 ? -10.956 5.771 28.548 1.00 78.31 106 ARG A N 1
ATOM 776 C CA . ARG A 1 106 ? -11.451 5.216 29.821 1.00 78.31 106 ARG A CA 1
ATOM 777 C C . ARG A 1 106 ? -12.486 6.134 30.448 1.00 78.31 106 ARG A C 1
ATOM 779 O O . ARG A 1 106 ? -12.347 7.360 30.238 1.00 78.31 106 ARG A O 1
#

Nearest PDB structures (foldseek):
  7ywp-assembly1_A  TM=8.043E-01  e=4.135E-01  Serratia proteamaculans
  7ne5-assembly1_A  TM=8.043E-01  e=6.654E-01  Serratia proteamaculans
  7zjz-assembly1_A  TM=8.031E-01  e=7.494E-01  Serratia proteamaculans
  7yx7-assembly1_A  TM=8.029E-01  e=7.494E-01  Serratia proteamaculans
  3nom-assembly2_B  TM=6.537E-01  e=3.460E-01  Zymomonas mobilis subsp. mobilis ATCC 10988

Secondary structure (DSSP, 8-state):
-------SHHHHHHHHHHHHHHHHHHHHHHHHHHHHHHHHHHHHHHHS-S-SSS-------PPPTT-EEEEEEEETTEEEEEEEETTEEEEEEEETTT--EEEEE-

Radius of gyration: 33.69 Å; Cα contacts (8 Å, |Δi|>4): 101; chains: 1; bounding box: 58×17×108 Å

Sequence (1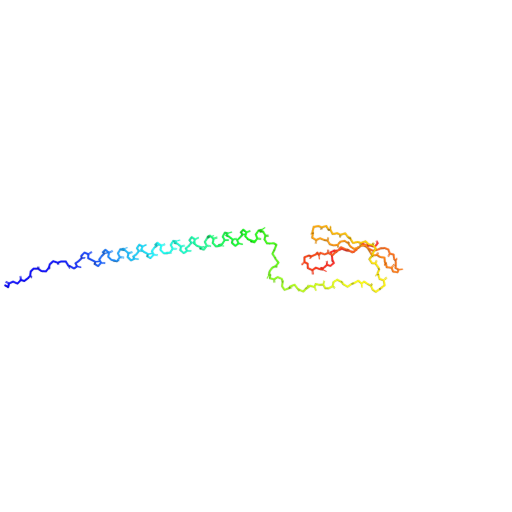06 aa):
MSDMSPAQDGASGQRLLKAVVIGLGALIVIALAFVAFGMVAKFQRLGRPAAADAQSSSQVFSLPKGARIVEMQTASSRLILRLRTAQGEEIDVVDTEDGHLVARIR

Solvent-accessible surface area (backbone atoms only — not comparable to full-atom values): 6400 Å² total; per-residue (Å²): 139,78,87,86,84,81,87,69,79,70,60,57,58,54,51,52,52,50,50,51,51,51,52,52,51,50,52,51,52,53,53,50,49,51,50,52,50,52,49,51,52,48,54,47,53,75,73,36,78,93,74,81,79,65,80,74,67,64,39,78,75,74,77,60,91,79,49,40,81,77,42,79,47,79,56,99,59,34,37,39,37,34,30,39,42,94,88,46,62,34,41,39,31,27,32,66,86,49,34,45,78,76,45,78,48,115

Mean predicted aligned error: 17.45 Å

pLDDT: mean 75.53, std 14.86, range [44.53, 96.88]